Protein AF-A0A8R2B497-F1 (afdb_monomer)

InterPro domains:
  IPR029428 Mapk-regulated corepressor-interacting protein [PF14799] (24-99)

Structure (mmCIF, N/CA/C/O backbone):
data_AF-A0A8R2B497-F1
#
_entry.id   AF-A0A8R2B497-F1
#
loop_
_atom_site.group_PDB
_atom_site.id
_atom_site.type_symbol
_atom_site.label_atom_id
_atom_site.label_alt_id
_atom_site.label_comp_id
_atom_site.label_asym_id
_atom_site.label_entity_id
_atom_site.label_seq_id
_atom_site.pdbx_PDB_ins_code
_atom_site.Cartn_x
_atom_site.Cartn_y
_atom_site.Cartn_z
_atom_site.occupancy
_atom_site.B_iso_or_equiv
_atom_site.auth_seq_id
_atom_site.auth_comp_id
_atom_site.auth_asym_id
_atom_site.auth_atom_id
_atom_site.pdbx_PDB_model_num
ATOM 1 N N . MET A 1 1 ? -31.591 79.347 8.810 1.00 40.38 1 MET A N 1
ATOM 2 C CA . MET A 1 1 ? -30.737 78.476 9.648 1.00 40.38 1 MET A CA 1
ATOM 3 C C . MET A 1 1 ? -30.425 77.212 8.855 1.00 40.38 1 MET A C 1
ATOM 5 O O . MET A 1 1 ? -31.343 76.697 8.238 1.00 40.38 1 MET A O 1
ATOM 9 N N . GLY A 1 2 ? -29.170 76.751 8.834 1.00 43.50 2 GLY A N 1
ATOM 10 C CA . GLY A 1 2 ? -28.745 75.519 8.143 1.00 43.50 2 GLY A CA 1
ATOM 11 C C . GLY A 1 2 ? -27.600 75.757 7.152 1.00 43.50 2 GLY A C 1
ATOM 12 O O . GLY A 1 2 ? -27.689 76.635 6.305 1.00 43.50 2 GLY A O 1
ATOM 13 N N . ARG A 1 3 ? -26.487 75.041 7.329 1.00 45.22 3 ARG A N 1
ATOM 14 C CA . ARG A 1 3 ? -25.137 75.341 6.820 1.00 45.22 3 ARG A CA 1
ATOM 15 C C . ARG A 1 3 ? -24.878 74.763 5.414 1.00 45.22 3 ARG A C 1
ATOM 17 O O . ARG A 1 3 ? -25.358 73.683 5.096 1.00 45.22 3 ARG A O 1
ATOM 24 N N . ARG A 1 4 ? -24.066 75.479 4.618 1.00 39.94 4 ARG A N 1
ATOM 25 C CA . ARG A 1 4 ? -23.381 75.016 3.385 1.00 39.94 4 ARG A CA 1
ATOM 26 C C . ARG A 1 4 ? -22.438 73.835 3.724 1.00 39.94 4 ARG A C 1
ATOM 28 O O . ARG A 1 4 ? -22.033 73.719 4.875 1.00 39.94 4 ARG A O 1
ATOM 35 N N . LEU A 1 5 ? -22.058 72.953 2.795 1.00 46.03 5 LEU A N 1
ATOM 36 C CA . LEU A 1 5 ? -20.883 73.155 1.935 1.00 46.03 5 LEU A CA 1
ATOM 37 C C . LEU A 1 5 ? -20.845 72.176 0.748 1.00 46.03 5 LEU A C 1
ATOM 39 O O . LEU A 1 5 ? -21.126 70.988 0.859 1.00 46.03 5 LEU A O 1
ATOM 43 N N . THR A 1 6 ? -20.455 72.757 -0.379 1.00 48.66 6 THR A N 1
ATOM 44 C CA . THR A 1 6 ? -20.119 72.196 -1.685 1.00 48.66 6 THR A CA 1
ATOM 45 C C . THR A 1 6 ? -18.945 71.221 -1.607 1.00 48.66 6 THR A C 1
ATOM 47 O O . THR A 1 6 ? -17.888 71.586 -1.094 1.00 48.66 6 THR A O 1
ATOM 50 N N . GLY A 1 7 ? -19.089 70.020 -2.164 1.00 50.56 7 GLY A N 1
ATOM 51 C CA . GLY A 1 7 ? -17.954 69.141 -2.448 1.00 50.56 7 GLY A CA 1
ATOM 52 C C . GLY A 1 7 ? -17.365 69.435 -3.831 1.00 50.56 7 GLY A C 1
ATOM 53 O O . GLY A 1 7 ? -18.125 69.764 -4.745 1.00 50.56 7 GLY A O 1
ATOM 54 N N . PRO A 1 8 ? -16.049 69.272 -4.029 1.00 49.19 8 PRO A N 1
ATOM 55 C CA . PRO A 1 8 ? -15.496 69.048 -5.349 1.00 49.19 8 PRO A CA 1
ATOM 56 C C . PRO A 1 8 ? -14.983 67.613 -5.490 1.00 49.19 8 PRO A C 1
ATOM 58 O O . PRO A 1 8 ? -14.174 67.113 -4.711 1.00 49.19 8 PRO A O 1
ATOM 61 N N . SER A 1 9 ? -15.482 66.980 -6.545 1.00 45.97 9 SER A N 1
ATOM 62 C CA . SER A 1 9 ? -14.926 65.799 -7.186 1.00 45.97 9 SER A CA 1
ATOM 63 C C . SER A 1 9 ? -13.659 66.168 -7.966 1.00 45.97 9 SER A C 1
ATOM 65 O O . SER A 1 9 ? -13.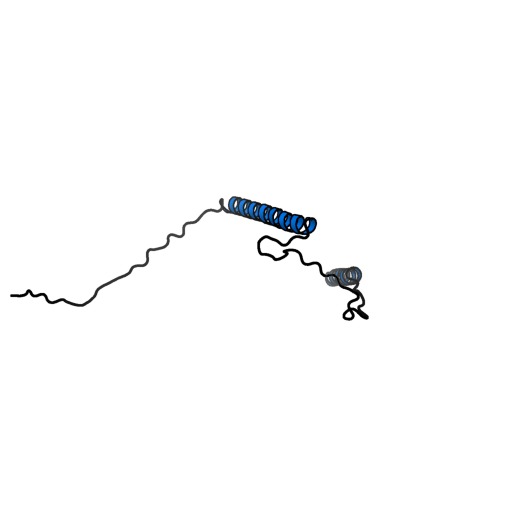659 67.178 -8.668 1.00 45.97 9 SER A O 1
ATOM 67 N N . ALA A 1 10 ? -12.637 65.309 -7.872 1.00 39.94 10 ALA A N 1
ATOM 68 C CA . ALA A 1 10 ? -11.842 64.754 -8.980 1.00 39.94 10 ALA A CA 1
ATOM 69 C C . ALA A 1 10 ? -10.317 64.751 -8.757 1.00 39.94 10 ALA A C 1
ATOM 71 O O . ALA A 1 10 ? -9.684 65.798 -8.727 1.00 39.94 10 ALA A O 1
ATOM 72 N N . ARG A 1 11 ? -9.781 63.514 -8.796 1.00 40.94 11 ARG A N 1
ATOM 73 C CA . ARG A 1 11 ? -8.447 63.060 -9.248 1.00 40.94 11 ARG A CA 1
ATOM 74 C C . ARG A 1 11 ? -7.238 63.620 -8.485 1.00 40.94 11 ARG A C 1
ATOM 76 O O . 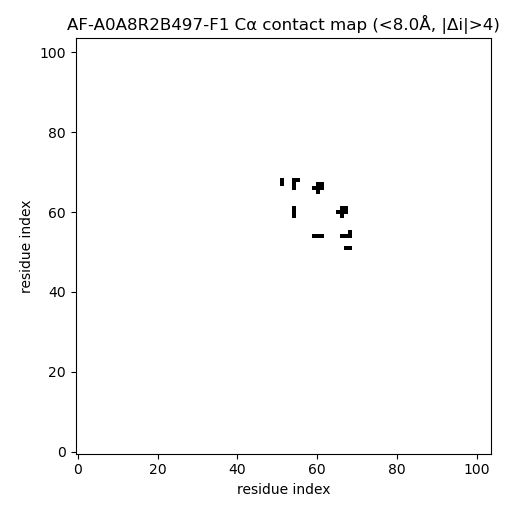ARG A 1 11 ? -7.078 64.820 -8.329 1.00 40.94 11 ARG A O 1
ATOM 83 N N . THR A 1 12 ? -6.256 62.783 -8.134 1.00 42.66 12 THR A N 1
ATOM 84 C CA . THR A 1 12 ? -5.130 62.515 -9.050 1.00 42.66 12 THR A CA 1
ATOM 85 C C . THR A 1 12 ? -4.088 61.578 -8.388 1.00 42.66 12 THR A C 1
ATOM 87 O O . THR A 1 12 ? -3.743 61.792 -7.233 1.00 42.66 12 THR A O 1
ATOM 90 N N . ARG A 1 13 ? -3.555 60.642 -9.195 1.00 42.56 13 ARG A N 1
ATOM 91 C CA . ARG A 1 13 ? -2.186 60.066 -9.205 1.00 42.56 13 ARG A CA 1
ATOM 92 C C . ARG A 1 13 ? -1.760 58.937 -8.239 1.00 42.56 13 ARG A C 1
ATOM 94 O O . ARG A 1 13 ? -1.641 59.110 -7.037 1.00 42.56 13 ARG A O 1
ATOM 101 N N . ASP A 1 14 ? -1.395 57.831 -8.897 1.00 44.62 14 ASP A N 1
ATOM 102 C CA . ASP A 1 14 ? -0.177 57.032 -8.690 1.00 44.62 14 ASP A CA 1
ATOM 103 C C . ASP A 1 14 ? -0.115 56.073 -7.491 1.00 44.62 14 ASP A C 1
ATOM 105 O O . ASP A 1 14 ? 0.603 56.281 -6.517 1.00 44.62 14 ASP A O 1
ATOM 109 N N . ALA A 1 15 ? -0.778 54.921 -7.632 1.00 51.38 15 ALA A N 1
ATOM 110 C CA . ALA A 1 15 ? -0.397 53.715 -6.901 1.00 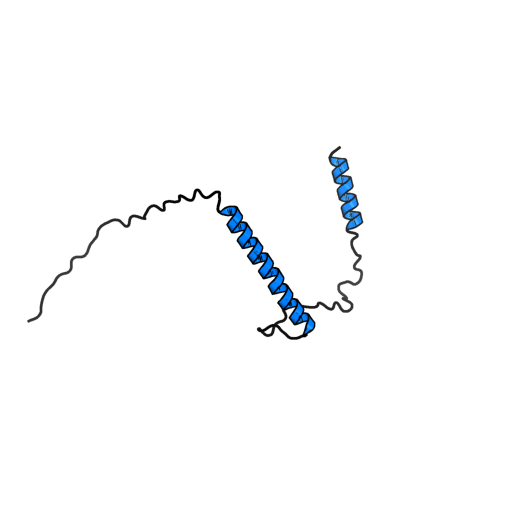51.38 15 ALA A CA 1
ATOM 111 C C . ALA A 1 15 ? 0.909 53.154 -7.499 1.00 51.38 15 ALA A C 1
ATOM 113 O O . ALA A 1 15 ? 0.894 52.480 -8.528 1.00 51.38 15 ALA A O 1
ATOM 114 N N . GLN A 1 16 ? 2.044 53.459 -6.870 1.00 56.09 16 GLN A N 1
ATOM 115 C CA . GLN A 1 16 ? 3.306 52.767 -7.136 1.00 56.09 16 GLN A CA 1
ATOM 116 C C . GLN A 1 16 ? 3.284 51.373 -6.482 1.00 56.09 16 GLN A C 1
ATOM 118 O O . GLN A 1 16 ? 3.041 51.289 -5.276 1.00 56.09 16 GLN A O 1
ATOM 123 N N . PRO A 1 17 ? 3.561 50.277 -7.210 1.00 52.69 17 P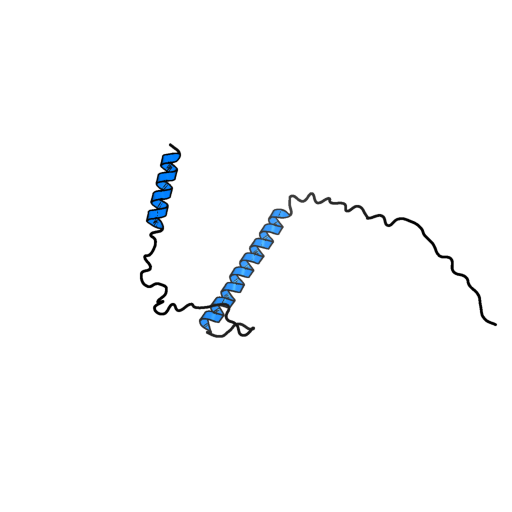RO A N 1
ATOM 124 C CA . P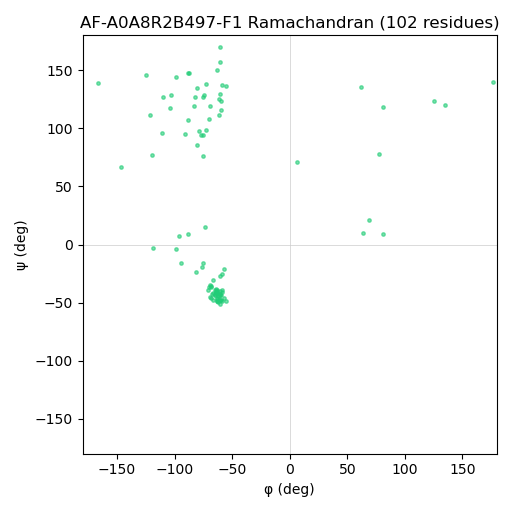RO A 1 17 ? 3.886 49.007 -6.576 1.00 52.69 17 PRO A CA 1
ATOM 125 C C . PRO A 1 17 ? 5.312 49.074 -6.006 1.00 52.69 17 PRO A C 1
ATOM 127 O O . PRO A 1 17 ? 6.255 49.453 -6.698 1.00 52.69 17 PRO A O 1
ATOM 130 N N . LEU A 1 18 ? 5.468 48.714 -4.731 1.00 55.16 18 LEU A N 1
ATOM 131 C CA . LEU A 1 18 ? 6.771 48.596 -4.071 1.00 55.16 18 LEU A CA 1
ATOM 132 C C . LEU A 1 18 ? 7.649 47.560 -4.808 1.00 55.16 18 LEU A C 1
ATOM 134 O O . LEU A 1 18 ? 7.145 46.484 -5.143 1.00 55.16 18 LEU A O 1
ATOM 138 N N . PRO A 1 19 ? 8.951 47.819 -5.036 1.00 49.78 19 PRO A N 1
ATOM 139 C CA . PRO A 1 19 ? 9.849 46.812 -5.587 1.00 49.78 19 PRO A CA 1
ATOM 140 C C . PRO A 1 19 ? 10.081 45.701 -4.555 1.00 49.78 19 PRO A C 1
ATOM 142 O O . PRO A 1 19 ? 10.603 45.942 -3.465 1.00 49.78 19 PRO A O 1
ATOM 145 N N . ILE A 1 20 ? 9.706 44.469 -4.904 1.00 50.34 20 ILE A N 1
ATOM 146 C CA . ILE A 1 20 ? 10.069 43.279 -4.133 1.00 50.34 20 ILE A CA 1
ATOM 147 C C . ILE A 1 20 ? 11.575 43.055 -4.329 1.00 50.34 20 ILE A C 1
ATOM 149 O O . ILE A 1 20 ? 12.050 42.717 -5.412 1.00 50.34 20 ILE A O 1
ATOM 153 N N . SER A 1 21 ? 12.360 43.325 -3.289 1.00 48.84 21 SER A N 1
ATOM 154 C CA . SER A 1 21 ? 13.774 42.961 -3.273 1.00 48.84 21 SER A CA 1
ATOM 155 C C . SER A 1 21 ? 13.867 41.457 -3.037 1.00 48.84 21 SER A C 1
ATOM 157 O O . SER A 1 21 ? 13.823 40.984 -1.902 1.00 48.84 21 SER A O 1
ATOM 159 N N . THR A 1 22 ? 13.956 40.680 -4.114 1.00 55.12 22 THR A N 1
ATOM 160 C CA . THR A 1 22 ? 14.359 39.276 -4.036 1.00 55.12 22 THR A CA 1
ATOM 161 C C . THR A 1 22 ? 15.880 39.221 -3.930 1.00 55.12 22 THR A C 1
ATOM 163 O O . THR A 1 22 ? 16.582 39.074 -4.924 1.00 55.12 22 THR A O 1
ATOM 166 N N . GLN A 1 23 ? 16.402 39.330 -2.709 1.00 52.34 23 GLN A N 1
ATOM 167 C CA . GLN A 1 23 ? 17.714 38.776 -2.384 1.00 52.34 23 GLN A CA 1
ATOM 168 C C . GLN A 1 23 ? 17.521 37.593 -1.438 1.00 52.34 23 GLN A C 1
ATOM 170 O O . GLN A 1 23 ? 17.420 37.761 -0.229 1.00 52.34 23 GLN A O 1
ATOM 175 N N . HIS A 1 24 ? 17.482 36.384 -1.997 1.00 44.28 24 HIS A N 1
ATOM 176 C CA . HIS A 1 24 ? 17.791 35.167 -1.251 1.00 44.28 24 HIS A CA 1
ATOM 177 C C . HIS A 1 24 ? 18.990 34.487 -1.913 1.00 44.28 24 HIS A C 1
ATOM 179 O O . HIS A 1 24 ? 18.873 33.506 -2.636 1.00 44.28 24 HIS A O 1
ATOM 185 N N . ASN A 1 25 ? 20.185 35.022 -1.665 1.00 55.22 25 ASN A N 1
ATOM 186 C CA . ASN A 1 25 ? 21.375 34.189 -1.752 1.00 55.22 25 ASN A CA 1
ATOM 187 C C . ASN A 1 25 ? 21.432 33.374 -0.453 1.00 55.22 25 ASN A C 1
ATOM 189 O O . ASN A 1 25 ? 21.794 33.892 0.601 1.00 55.22 25 ASN A O 1
ATOM 193 N N . SER A 1 26 ? 20.966 32.128 -0.486 1.00 49.62 26 SER A N 1
ATOM 194 C CA . SER A 1 26 ? 20.999 31.228 0.672 1.00 49.62 26 SER A CA 1
ATOM 195 C C . SER A 1 26 ? 21.214 29.791 0.217 1.00 49.62 26 SER A C 1
ATOM 197 O O . SER A 1 26 ? 20.366 28.928 0.392 1.00 49.62 26 SER A O 1
ATOM 199 N N . SER A 1 27 ? 22.395 29.508 -0.328 1.00 53.16 27 SER A N 1
ATOM 200 C CA . SER A 1 27 ? 22.823 28.140 -0.659 1.00 53.16 27 SER A CA 1
ATOM 201 C C . SER A 1 27 ? 23.192 27.289 0.573 1.00 53.16 27 SER A C 1
ATOM 203 O O . SER A 1 27 ? 23.817 26.249 0.423 1.00 53.16 27 SER A O 1
ATOM 205 N N . ALA A 1 28 ? 22.818 27.713 1.788 1.00 53.50 28 ALA A N 1
ATOM 206 C CA . ALA A 1 28 ? 23.094 27.011 3.049 1.00 53.50 28 ALA A CA 1
ATOM 207 C C . ALA A 1 28 ? 21.825 26.591 3.822 1.00 53.50 28 ALA A C 1
ATOM 209 O O . ALA A 1 28 ? 21.920 25.960 4.873 1.00 53.50 28 ALA A O 1
ATOM 210 N N . THR A 1 29 ? 20.627 26.941 3.339 1.00 54.53 29 THR A N 1
ATOM 211 C CA . THR A 1 29 ? 19.353 26.559 3.977 1.00 54.53 29 THR A CA 1
ATOM 212 C C . THR A 1 29 ? 18.753 25.283 3.395 1.00 54.53 29 THR A C 1
ATOM 214 O O . THR A 1 29 ? 17.894 24.687 4.038 1.00 54.53 29 THR A O 1
ATOM 217 N N . ASN A 1 30 ? 19.211 24.840 2.219 1.00 57.62 30 ASN A N 1
ATOM 218 C CA . ASN A 1 30 ? 18.591 23.725 1.507 1.00 57.62 30 ASN A CA 1
ATOM 219 C C . ASN A 1 30 ? 18.710 22.405 2.287 1.00 57.62 30 ASN A C 1
ATOM 221 O O . ASN A 1 30 ? 17.711 21.716 2.450 1.00 57.62 30 ASN A O 1
ATOM 225 N N . ASP A 1 31 ? 19.878 22.113 2.870 1.00 57.72 31 ASP A N 1
ATOM 226 C CA . ASP A 1 31 ? 20.113 20.859 3.604 1.00 57.72 31 ASP A CA 1
ATOM 227 C C . ASP A 1 31 ? 19.310 20.768 4.908 1.00 57.72 31 ASP A C 1
ATOM 229 O O . ASP A 1 31 ? 18.799 19.705 5.250 1.00 57.72 31 ASP A O 1
ATOM 233 N N . ARG A 1 32 ? 19.129 21.888 5.624 1.00 59.59 32 ARG A N 1
ATOM 234 C CA . ARG A 1 32 ? 18.276 21.932 6.829 1.00 59.59 32 ARG A CA 1
ATOM 235 C C . ARG A 1 32 ? 16.797 21.787 6.488 1.00 59.59 32 ARG A C 1
ATOM 237 O O . ARG A 1 32 ? 16.064 21.142 7.231 1.00 59.59 32 ARG A O 1
ATOM 244 N N . ASN A 1 33 ? 16.371 22.368 5.369 1.00 62.50 33 ASN A N 1
ATOM 245 C CA . ASN A 1 33 ? 14.998 22.242 4.889 1.00 62.50 33 ASN A CA 1
ATOM 246 C C . ASN A 1 33 ? 14.710 20.811 4.402 1.00 62.50 33 ASN A C 1
ATOM 248 O O . ASN A 1 33 ? 13.613 20.298 4.599 1.00 62.50 33 ASN A O 1
ATOM 252 N N . ASN A 1 34 ? 15.713 20.149 3.814 1.00 67.12 34 ASN A N 1
ATOM 253 C CA . ASN A 1 34 ? 15.637 18.752 3.394 1.00 67.12 34 ASN A CA 1
ATOM 254 C C . ASN A 1 34 ? 15.575 17.802 4.598 1.00 67.12 34 ASN A C 1
ATOM 256 O O . ASN A 1 34 ? 14.707 16.937 4.635 1.00 67.12 34 ASN A O 1
ATOM 260 N N . LEU A 1 35 ? 16.421 18.010 5.619 1.00 76.06 35 LEU A N 1
ATOM 261 C CA . LEU A 1 35 ? 16.364 17.244 6.872 1.00 76.06 35 LEU A CA 1
ATOM 262 C C . LEU A 1 35 ? 14.988 17.353 7.544 1.00 76.06 35 LEU A C 1
ATOM 264 O O . LEU A 1 35 ? 14.402 16.334 7.885 1.00 76.06 35 LEU A O 1
ATOM 268 N N . SER A 1 36 ? 14.440 18.571 7.643 1.00 80.06 36 SER A N 1
ATOM 269 C CA . SER A 1 36 ? 13.102 18.800 8.209 1.00 80.06 36 SER A CA 1
ATOM 270 C C . SER A 1 36 ? 12.009 18.071 7.426 1.00 80.06 36 SER A C 1
ATOM 272 O O . SER A 1 36 ? 11.137 17.450 8.025 1.00 80.06 36 SER A O 1
ATOM 274 N N . GLN A 1 37 ? 12.065 18.090 6.088 1.00 88.81 37 GLN A N 1
ATOM 275 C CA . GLN A 1 37 ? 11.116 17.331 5.268 1.00 88.81 37 GLN A CA 1
ATOM 276 C C . GLN A 1 37 ? 11.243 15.823 5.479 1.00 88.81 37 GLN A C 1
ATOM 278 O O . GLN A 1 37 ? 10.233 15.126 5.551 1.00 88.81 37 GLN A O 1
ATOM 283 N N . HIS A 1 38 ? 12.466 15.301 5.566 1.00 89.75 38 HIS A N 1
ATOM 284 C CA . HIS A 1 38 ? 12.675 13.882 5.827 1.00 89.75 38 HIS A CA 1
ATOM 285 C C . HIS A 1 38 ? 12.141 13.477 7.203 1.00 89.75 38 HIS A C 1
ATOM 287 O O . HIS A 1 38 ? 11.465 12.454 7.293 1.00 89.75 38 HIS A O 1
ATOM 293 N N . ASP A 1 39 ? 12.360 14.289 8.237 1.00 92.62 39 ASP A N 1
ATOM 294 C CA . ASP A 1 39 ? 11.835 14.040 9.582 1.00 92.62 39 ASP A CA 1
ATOM 295 C C . ASP A 1 39 ? 10.299 14.036 9.596 1.00 92.62 39 ASP A C 1
ATOM 297 O O . ASP A 1 39 ? 9.682 13.120 10.144 1.00 92.62 39 ASP A O 1
ATOM 301 N N . GLU A 1 40 ? 9.661 15.000 8.927 1.00 92.88 40 GLU A N 1
ATOM 302 C CA . GLU A 1 40 ? 8.202 15.041 8.773 1.00 92.88 40 GLU A CA 1
ATOM 303 C C . GLU A 1 40 ? 7.663 13.793 8.067 1.00 92.88 40 GLU A C 1
ATOM 305 O O . GLU A 1 40 ? 6.676 13.206 8.514 1.00 92.88 40 GLU A O 1
ATOM 310 N N . LEU A 1 41 ? 8.328 13.343 6.999 1.00 9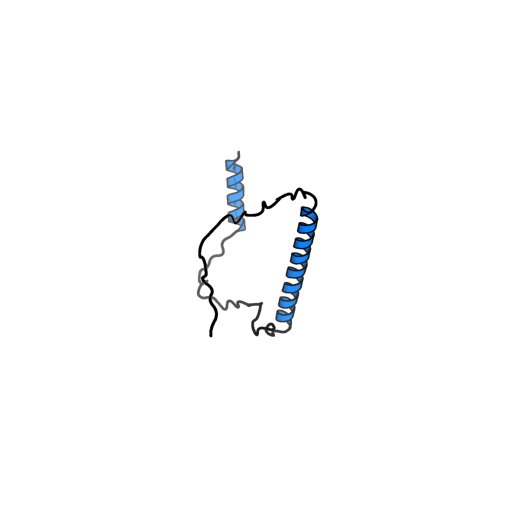4.00 41 LEU A N 1
ATOM 311 C CA . LEU A 1 41 ? 7.954 12.125 6.281 1.00 94.00 41 LEU A CA 1
ATOM 312 C C . LEU A 1 41 ? 8.121 10.877 7.150 1.00 94.00 41 LEU A C 1
ATOM 314 O O . LEU A 1 41 ? 7.235 10.024 7.164 1.00 94.00 41 LEU A O 1
ATOM 318 N N . ILE A 1 42 ? 9.221 10.770 7.897 1.00 94.75 42 ILE A N 1
ATOM 319 C CA . ILE A 1 42 ? 9.473 9.650 8.814 1.00 94.75 42 ILE A CA 1
ATOM 320 C C . ILE A 1 42 ? 8.375 9.593 9.878 1.00 94.75 42 ILE A C 1
ATOM 322 O O . ILE A 1 42 ? 7.781 8.534 10.103 1.00 94.75 42 ILE A O 1
ATOM 326 N N . HIS A 1 43 ? 8.059 10.733 10.494 1.00 95.88 43 HIS A N 1
ATOM 327 C CA . HIS A 1 43 ? 6.993 10.827 11.484 1.00 95.88 43 HIS A CA 1
ATOM 328 C C . HIS A 1 43 ? 5.620 10.518 10.890 1.00 95.88 43 HIS A C 1
ATOM 330 O O . HIS A 1 43 ? 4.842 9.790 11.507 1.00 95.88 43 HIS A O 1
ATOM 336 N N . PHE A 1 44 ? 5.328 11.018 9.690 1.00 95.06 44 PHE A N 1
ATOM 337 C CA . PHE A 1 44 ? 4.071 10.751 9.003 1.00 95.06 44 PHE A CA 1
ATOM 338 C C . PHE A 1 44 ? 3.904 9.265 8.683 1.00 95.06 44 PHE A C 1
ATOM 340 O O . PHE A 1 44 ? 2.859 8.693 8.995 1.00 95.06 44 PHE A O 1
ATOM 347 N N . VAL A 1 45 ? 4.923 8.622 8.104 1.00 95.62 45 VAL A N 1
ATOM 348 C CA . VAL A 1 45 ? 4.886 7.194 7.759 1.00 95.62 45 VAL A CA 1
ATOM 349 C C . VAL A 1 45 ? 4.739 6.347 9.019 1.00 95.62 45 VAL A C 1
ATOM 351 O O . VAL A 1 45 ? 3.854 5.494 9.081 1.00 95.62 45 VAL A O 1
ATOM 354 N N . GLY A 1 46 ? 5.552 6.609 10.047 1.00 95.75 46 GLY A N 1
ATOM 355 C CA . GLY A 1 46 ? 5.488 5.876 11.311 1.00 95.75 46 GLY A CA 1
ATOM 356 C C . GLY A 1 46 ? 4.150 6.056 12.032 1.00 95.75 46 GLY A C 1
ATOM 357 O O . GLY A 1 46 ? 3.535 5.078 12.457 1.00 95.75 46 GLY A O 1
ATOM 358 N N . GLY A 1 47 ? 3.659 7.294 12.119 1.00 94.38 47 GLY A N 1
ATOM 359 C CA . GLY A 1 47 ? 2.367 7.610 12.727 1.00 94.38 47 GLY A CA 1
ATOM 360 C C . GLY A 1 47 ? 1.196 6.972 11.980 1.00 94.38 47 GLY A C 1
ATOM 361 O O . GLY A 1 47 ? 0.356 6.321 12.601 1.00 94.38 47 GLY A O 1
ATOM 362 N N . SER A 1 48 ? 1.174 7.085 10.650 1.00 92.00 48 SER A N 1
ATOM 363 C CA . SER A 1 48 ? 0.127 6.490 9.806 1.00 92.00 48 SER A CA 1
ATOM 364 C C . SER A 1 48 ? 0.119 4.967 9.907 1.00 92.00 48 SER A C 1
ATOM 366 O O . SER A 1 48 ? -0.947 4.363 10.030 1.00 92.00 48 SER A O 1
ATOM 368 N N . TRP A 1 49 ? 1.297 4.334 9.926 1.00 92.94 49 TRP A N 1
ATOM 369 C CA . TRP A 1 49 ? 1.396 2.886 10.091 1.00 92.94 49 TRP A CA 1
ATOM 370 C C . TRP A 1 49 ? 0.892 2.422 11.457 1.00 92.94 49 TRP A C 1
ATOM 372 O O . TRP A 1 49 ? 0.198 1.414 11.542 1.00 92.94 49 TRP A O 1
ATOM 382 N N . ASN A 1 50 ? 1.180 3.167 12.527 1.00 92.50 50 ASN A N 1
ATOM 383 C CA . ASN A 1 50 ? 0.694 2.821 13.859 1.00 92.50 50 ASN A CA 1
ATOM 384 C C . ASN A 1 50 ? -0.842 2.890 13.955 1.00 92.50 50 ASN A C 1
ATOM 386 O O . ASN A 1 50 ? -1.449 2.019 14.573 1.00 92.50 50 ASN A O 1
ATOM 390 N N . VAL A 1 51 ? -1.476 3.875 13.305 1.00 90.56 51 VAL A N 1
ATOM 391 C CA . VAL A 1 51 ? -2.947 3.962 13.210 1.00 90.56 51 VAL A CA 1
ATOM 392 C C . VAL A 1 51 ? -3.518 2.735 12.499 1.00 90.56 51 VAL A C 1
ATOM 394 O O . VAL A 1 51 ? -4.385 2.058 13.046 1.00 90.56 51 VAL A O 1
ATOM 397 N N . ILE A 1 52 ? -2.982 2.415 11.320 1.00 88.81 52 ILE A N 1
ATOM 398 C CA . ILE A 1 52 ? -3.347 1.228 10.535 1.00 88.81 52 ILE A CA 1
ATOM 399 C C . ILE A 1 52 ? -3.181 -0.043 11.381 1.00 88.81 52 ILE A C 1
ATOM 401 O O . ILE A 1 52 ? -4.092 -0.856 11.487 1.00 88.81 52 ILE A O 1
ATOM 405 N N . PHE A 1 53 ? -2.044 -0.210 12.049 1.00 89.56 53 PHE A N 1
ATOM 406 C CA . PHE A 1 53 ? -1.761 -1.399 12.848 1.00 89.56 53 PHE A CA 1
ATOM 407 C C . PHE A 1 53 ? -2.714 -1.565 14.041 1.00 89.56 53 PHE A C 1
ATOM 409 O O . PHE A 1 53 ? -3.157 -2.678 14.324 1.00 89.56 53 PHE A O 1
ATOM 416 N N . GLN A 1 54 ? -3.071 -0.476 14.726 1.00 88.56 54 GLN A N 1
ATOM 417 C CA . GLN A 1 54 ? -4.064 -0.513 15.804 1.00 88.56 54 GLN A CA 1
ATOM 418 C C . GLN A 1 54 ? -5.461 -0.856 15.286 1.00 88.56 54 GLN A C 1
ATOM 420 O O . GLN A 1 54 ? -6.172 -1.650 15.903 1.00 88.56 54 GLN A O 1
ATOM 425 N N . GLU A 1 55 ? -5.846 -0.288 14.147 1.00 88.38 55 GLU A N 1
ATOM 426 C CA . GLU A 1 55 ? -7.106 -0.593 13.472 1.00 88.38 55 GLU A CA 1
ATOM 427 C C . GLU A 1 55 ? -7.178 -2.080 13.087 1.00 88.38 55 GLU A C 1
ATOM 429 O O . GLU A 1 55 ? -8.172 -2.748 13.368 1.00 88.38 55 GLU A O 1
ATOM 434 N N . TYR A 1 56 ? -6.078 -2.634 12.562 1.00 85.44 56 TYR A N 1
ATOM 435 C CA . TYR A 1 56 ? -5.950 -4.060 12.262 1.00 85.44 56 TYR A CA 1
ATOM 436 C C . TYR A 1 56 ? -6.126 -4.946 13.501 1.00 85.44 56 TYR A C 1
ATOM 438 O O . TYR A 1 56 ? -6.871 -5.922 13.454 1.00 85.44 56 TYR A O 1
ATOM 446 N N . GLN A 1 57 ? -5.457 -4.621 14.613 1.00 86.94 57 GLN A N 1
ATOM 447 C CA . GLN A 1 57 ? -5.530 -5.437 15.830 1.00 86.94 57 GLN A CA 1
ATOM 448 C C . GLN A 1 57 ? -6.884 -5.356 16.535 1.00 86.94 57 GLN A C 1
ATOM 450 O O . GLN A 1 57 ? -7.354 -6.348 17.087 1.00 86.94 57 GLN A O 1
ATOM 455 N N . SER A 1 58 ? -7.482 -4.167 16.569 1.00 84.19 58 SER A N 1
ATOM 456 C CA . SER A 1 58 ? -8.746 -3.942 17.272 1.00 84.19 58 SER A CA 1
ATOM 457 C C . SER A 1 58 ? -9.963 -4.378 16.458 1.00 84.19 58 SER A C 1
ATOM 459 O O . SER A 1 58 ? -11.007 -4.652 17.044 1.00 84.19 58 SER A O 1
ATOM 461 N N . GLY A 1 59 ? -9.854 -4.430 15.124 1.00 76.88 59 GLY A N 1
ATOM 462 C CA . GLY A 1 59 ? -10.996 -4.640 14.230 1.00 76.88 59 GLY A CA 1
ATOM 463 C C . GLY A 1 59 ? -12.026 -3.503 14.286 1.00 76.88 59 GLY A C 1
ATOM 464 O O . GLY A 1 59 ? -13.125 -3.633 13.749 1.00 76.88 59 GLY A O 1
ATOM 465 N N . CYS A 1 60 ? -11.689 -2.392 14.948 1.00 69.94 60 CYS A N 1
ATOM 466 C CA . CYS A 1 60 ? -12.557 -1.243 15.166 1.00 69.94 60 CYS A CA 1
ATOM 467 C C . CYS A 1 60 ? -12.243 -0.146 14.148 1.00 69.94 60 CYS A C 1
ATOM 469 O O . CYS A 1 60 ? -11.087 0.070 13.803 1.00 69.94 60 CYS A O 1
ATOM 471 N N . GLN A 1 61 ? -13.266 0.575 13.691 1.00 72.19 61 GLN A N 1
ATOM 472 C CA . GLN A 1 61 ? -13.101 1.694 12.759 1.00 72.19 61 GLN A CA 1
ATOM 473 C C . GLN A 1 61 ? -12.275 2.833 13.376 1.00 72.19 61 GLN A C 1
ATOM 475 O O . GLN A 1 61 ? -12.344 3.079 14.582 1.00 72.19 61 GLN A O 1
ATOM 480 N N . GLY A 1 62 ? -11.549 3.576 12.533 1.00 68.25 62 GLY A N 1
ATOM 481 C CA . GLY A 1 62 ? -10.898 4.824 12.935 1.00 68.25 62 GLY A CA 1
ATOM 482 C C . GLY A 1 62 ? -11.908 5.876 13.416 1.00 68.25 62 GLY A C 1
ATOM 483 O O . GLY A 1 62 ? -13.116 5.728 13.231 1.00 68.25 62 GLY A O 1
ATOM 484 N N . SER A 1 63 ? -11.433 6.980 14.007 1.00 68.44 63 SER A N 1
ATOM 485 C CA . SER A 1 63 ? -12.292 7.959 14.710 1.00 68.44 63 SER A CA 1
ATOM 486 C C . SER A 1 63 ? -13.423 8.579 13.871 1.00 68.44 63 SER A C 1
ATOM 488 O O . SER A 1 63 ? -14.410 9.046 14.430 1.00 68.44 63 SER A O 1
ATOM 490 N N . ASN A 1 64 ? -13.312 8.549 12.540 1.00 73.06 64 ASN A N 1
ATOM 491 C CA . ASN A 1 64 ? -14.340 9.009 11.600 1.00 73.06 64 ASN A CA 1
ATOM 492 C C . ASN A 1 64 ? -15.372 7.927 11.214 1.00 73.06 64 ASN A C 1
ATOM 494 O O . ASN A 1 64 ? -16.142 8.127 10.274 1.00 73.06 64 ASN A O 1
ATOM 498 N N . GLY A 1 65 ? -15.372 6.765 11.875 1.00 70.31 65 GLY A N 1
ATOM 499 C CA . GLY A 1 65 ? -16.255 5.640 11.540 1.00 70.31 65 GLY A CA 1
ATOM 500 C C . GLY A 1 65 ? -15.915 4.978 10.200 1.00 70.31 65 GLY A C 1
ATOM 501 O O . GLY A 1 65 ? -16.761 4.339 9.580 1.00 70.31 65 GLY A O 1
ATOM 502 N N . ARG A 1 66 ? -14.683 5.160 9.711 1.00 74.38 66 ARG A N 1
ATOM 503 C CA . ARG A 1 66 ? -14.161 4.513 8.501 1.00 74.38 66 ARG A CA 1
ATOM 504 C C . ARG A 1 66 ? -12.871 3.778 8.825 1.00 74.38 66 ARG A C 1
ATOM 506 O O . ARG A 1 66 ? -12.090 4.240 9.653 1.00 74.38 66 ARG A O 1
ATOM 513 N N . PHE A 1 67 ? -12.672 2.653 8.152 1.00 78.94 67 PHE A N 1
ATOM 514 C CA . PHE A 1 67 ? -11.412 1.927 8.172 1.00 78.94 67 PHE A CA 1
ATOM 515 C C . PHE A 1 67 ? -10.415 2.588 7.205 1.00 78.94 67 PHE A C 1
ATOM 517 O O . PHE A 1 67 ? -10.785 2.938 6.082 1.00 78.94 67 PHE A O 1
ATOM 524 N N . HIS A 1 68 ? -9.168 2.770 7.638 1.00 83.12 68 HIS A N 1
ATOM 525 C CA . HIS A 1 68 ? -8.026 3.044 6.763 1.00 83.12 68 HIS A CA 1
ATOM 526 C C . HIS A 1 68 ? -7.558 1.772 6.051 1.00 83.12 68 HIS A C 1
ATOM 528 O O . HIS A 1 68 ? -6.875 1.859 5.030 1.00 83.12 68 HIS A O 1
ATOM 534 N N . ILE A 1 69 ? -7.923 0.598 6.574 1.00 79.56 69 ILE A N 1
ATOM 535 C CA . ILE A 1 69 ? -7.605 -0.694 5.980 1.00 79.56 69 ILE A CA 1
ATOM 536 C C . ILE A 1 69 ? -8.832 -1.272 5.285 1.00 79.56 69 ILE A C 1
ATOM 538 O O . ILE A 1 69 ? -9.895 -1.422 5.881 1.00 79.56 69 ILE A O 1
ATOM 542 N N . GLN A 1 70 ? -8.667 -1.674 4.028 1.00 80.31 70 GLN A N 1
ATOM 543 C CA . GLN A 1 70 ? -9.681 -2.430 3.309 1.00 80.31 70 GLN A CA 1
ATOM 544 C C . GLN A 1 70 ? -9.098 -3.765 2.859 1.00 80.31 70 GLN A C 1
ATOM 546 O O . GLN A 1 70 ? -8.219 -3.817 2.002 1.00 80.31 70 GLN A O 1
ATOM 551 N N . PHE A 1 71 ? -9.592 -4.848 3.456 1.00 74.44 71 PHE A N 1
ATOM 552 C CA . PHE A 1 71 ? -9.248 -6.201 3.042 1.00 74.44 71 PHE A CA 1
ATOM 553 C C . PHE A 1 71 ? -10.126 -6.594 1.862 1.00 74.44 71 PHE A C 1
ATOM 555 O O . PHE A 1 71 ? -11.353 -6.613 1.965 1.00 74.44 71 PHE A O 1
ATOM 562 N N . TYR A 1 72 ? -9.491 -6.880 0.730 1.00 76.69 72 TYR A N 1
ATOM 563 C CA . TYR A 1 72 ? -10.169 -7.500 -0.393 1.00 76.69 72 TYR A CA 1
ATOM 564 C C . TYR A 1 72 ? -10.087 -9.013 -0.220 1.00 76.69 72 TYR A C 1
ATOM 566 O O . TYR A 1 72 ? -9.019 -9.604 -0.367 1.00 76.69 72 TYR A O 1
ATOM 574 N N . GLU A 1 73 ? -11.208 -9.631 0.135 1.00 69.56 73 GLU A N 1
ATOM 575 C CA . GLU A 1 73 ? -11.332 -11.083 0.130 1.00 69.56 73 GLU A CA 1
ATOM 576 C C . GLU A 1 73 ? -11.854 -11.497 -1.247 1.00 69.56 73 GLU A C 1
ATOM 578 O O . GLU A 1 73 ? -13.051 -11.430 -1.532 1.00 69.56 73 GLU A O 1
ATOM 583 N N . GLU A 1 74 ? -10.935 -11.859 -2.145 1.00 66.69 74 GLU A N 1
ATOM 584 C CA . GLU A 1 74 ? -11.290 -12.363 -3.470 1.00 66.69 74 GLU A CA 1
ATOM 585 C C . GLU A 1 74 ? -11.794 -13.807 -3.347 1.00 66.69 74 GLU A C 1
ATOM 587 O O . GLU A 1 74 ? -11.086 -14.772 -3.630 1.00 66.69 74 GLU A O 1
ATOM 592 N N . GLY A 1 75 ? -13.031 -13.978 -2.883 1.00 67.81 75 GLY A N 1
ATOM 593 C CA . GLY A 1 75 ? -13.724 -15.256 -3.001 1.00 67.81 75 GLY A CA 1
ATOM 594 C C . GLY A 1 75 ? -13.851 -15.618 -4.481 1.00 67.81 75 GLY A C 1
ATOM 595 O O . GLY A 1 75 ? -14.371 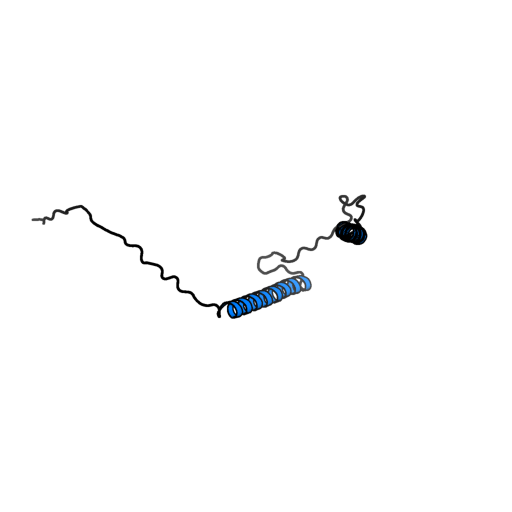-14.808 -5.240 1.00 67.81 75 GLY A O 1
ATOM 596 N N . ASN A 1 76 ? -13.346 -16.798 -4.873 1.00 62.28 76 ASN A N 1
ATOM 597 C CA . ASN A 1 76 ? -13.375 -17.415 -6.212 1.00 62.28 76 ASN A CA 1
ATOM 598 C C . ASN A 1 76 ? -13.939 -16.511 -7.323 1.00 62.28 76 ASN A C 1
ATOM 600 O O . ASN A 1 76 ? -15.048 -16.721 -7.818 1.00 62.28 76 ASN A O 1
ATOM 604 N N . SER A 1 77 ? -13.164 -15.491 -7.689 1.00 64.25 77 SER A N 1
ATOM 605 C CA . SER A 1 77 ? -13.548 -14.465 -8.654 1.00 64.25 77 SER A CA 1
ATOM 606 C C . SER A 1 77 ? -13.813 -15.106 -10.011 1.00 64.25 77 SER A C 1
ATOM 608 O O . SER A 1 77 ? -12.899 -15.598 -10.676 1.00 64.25 77 SER A O 1
ATOM 610 N N . GLU A 1 78 ? -15.079 -15.116 -10.444 1.00 72.75 78 GLU A N 1
ATOM 611 C CA . GLU A 1 78 ? -15.442 -15.602 -11.781 1.00 72.75 78 GLU A CA 1
ATOM 612 C C . GLU A 1 78 ? -14.728 -14.809 -12.883 1.00 72.75 78 GLU A C 1
ATOM 614 O O . GLU A 1 78 ? -14.454 -15.342 -13.956 1.00 72.75 78 GLU A O 1
ATOM 619 N N . THR A 1 79 ? -14.361 -13.565 -12.579 1.00 73.12 79 THR A N 1
ATOM 620 C CA . THR A 1 79 ? -13.568 -12.651 -13.406 1.00 73.12 79 THR A CA 1
ATOM 621 C C . THR A 1 79 ? -12.169 -13.173 -13.731 1.00 73.12 79 THR A C 1
ATOM 623 O O . THR A 1 79 ? -11.626 -12.828 -14.777 1.00 73.12 79 THR A O 1
ATOM 626 N N . LEU A 1 80 ? -11.590 -14.023 -12.877 1.00 73.00 80 LEU A N 1
ATOM 627 C CA . LEU A 1 80 ? -10.280 -14.642 -13.100 1.00 73.00 80 LEU A CA 1
ATOM 628 C C . LEU A 1 80 ? -10.377 -16.046 -13.720 1.00 73.00 80 LEU A C 1
ATOM 630 O O . LEU A 1 80 ? -9.357 -16.727 -13.859 1.00 73.00 80 LEU A O 1
ATOM 634 N N . LYS A 1 81 ? -11.572 -16.507 -14.129 1.00 81.38 81 LYS A N 1
ATOM 635 C CA . LYS A 1 81 ? -11.712 -17.798 -14.823 1.00 81.38 81 LYS A CA 1
ATOM 636 C C . LYS A 1 81 ? -10.887 -17.788 -16.111 1.00 81.38 81 LYS A C 1
ATOM 638 O O . LYS A 1 81 ? -11.161 -17.038 -17.042 1.00 81.38 81 LYS A O 1
ATOM 643 N N . GLY A 1 82 ? -9.874 -18.653 -16.162 1.00 81.69 82 GLY A N 1
ATOM 644 C CA . GLY A 1 82 ? -8.959 -18.751 -17.301 1.00 81.69 82 GLY A CA 1
ATOM 645 C C . GLY A 1 82 ? -7.840 -17.707 -17.312 1.00 81.69 82 GLY A C 1
ATOM 646 O O . GLY A 1 82 ? -7.107 -17.631 -18.299 1.00 81.69 82 GLY A O 1
ATOM 647 N N . PHE A 1 83 ? -7.667 -16.929 -16.237 1.00 86.56 83 PHE A N 1
ATOM 648 C CA . PHE A 1 83 ? -6.496 -16.073 -16.090 1.00 86.56 83 PHE A CA 1
ATOM 649 C C . PHE A 1 83 ? -5.228 -16.932 -16.069 1.00 86.56 83 PHE A C 1
ATOM 651 O O . PHE A 1 83 ? -5.083 -17.850 -15.260 1.00 86.56 83 PHE A O 1
ATOM 658 N N . LYS A 1 84 ? -4.295 -16.619 -16.968 1.00 85.69 84 LYS A N 1
ATOM 659 C CA . LYS A 1 84 ? -2.962 -17.211 -16.985 1.00 85.69 84 LYS A CA 1
ATOM 660 C C . LYS A 1 84 ? -1.981 -16.181 -16.425 1.00 85.69 84 LYS A C 1
ATOM 662 O O . LYS A 1 84 ? -1.825 -15.132 -17.053 1.00 85.69 84 LYS A O 1
ATOM 667 N N . PRO A 1 85 ? -1.304 -16.466 -15.299 1.00 84.50 85 PRO A N 1
ATOM 668 C CA . PRO A 1 85 ? -0.292 -15.571 -14.764 1.00 84.50 85 PRO A CA 1
ATOM 669 C C . PRO A 1 85 ? 0.779 -15.276 -15.812 1.00 84.50 85 PRO A C 1
ATOM 671 O O . PRO A 1 85 ? 1.237 -16.170 -16.531 1.00 84.50 85 PRO A O 1
ATOM 674 N N . PHE A 1 86 ? 1.162 -14.008 -15.905 1.00 89.69 86 PHE A N 1
ATOM 675 C CA . PHE A 1 86 ? 2.273 -13.587 -16.736 1.00 89.69 86 PHE A CA 1
ATOM 676 C C . PHE A 1 86 ? 3.581 -13.809 -15.984 1.00 89.69 86 PHE A C 1
ATOM 678 O O . PHE A 1 86 ? 3.747 -13.328 -14.863 1.00 89.69 86 PHE A O 1
ATOM 685 N N . ASP A 1 87 ? 4.511 -14.519 -16.615 1.00 91.31 87 ASP A N 1
ATOM 686 C CA . ASP A 1 87 ? 5.847 -14.705 -16.069 1.00 91.31 87 ASP A CA 1
ATOM 687 C C . ASP A 1 87 ? 6.673 -13.428 -16.278 1.00 91.31 87 ASP A C 1
ATOM 689 O O . ASP A 1 87 ? 7.264 -13.185 -17.337 1.00 91.31 87 ASP A O 1
ATOM 693 N N . LEU A 1 88 ? 6.658 -12.586 -15.246 1.00 93.50 88 LEU A N 1
ATOM 694 C CA . LEU A 1 88 ? 7.415 -11.341 -15.198 1.00 93.50 88 LEU A CA 1
ATOM 695 C C . LEU A 1 88 ? 8.918 -11.588 -15.358 1.00 93.50 88 LEU A C 1
ATOM 697 O O . LEU A 1 88 ? 9.579 -10.831 -16.068 1.00 93.50 88 LEU A O 1
ATOM 701 N N . GLU A 1 89 ? 9.457 -12.631 -14.730 1.00 91.56 89 GLU A N 1
ATOM 702 C CA . GLU A 1 89 ? 10.892 -12.915 -14.728 1.00 91.56 89 GLU A CA 1
ATOM 703 C C . GLU A 1 89 ? 11.372 -13.293 -16.131 1.00 91.56 89 GLU A C 1
ATOM 705 O O . GLU A 1 89 ? 12.322 -12.697 -16.651 1.00 91.56 89 GLU A O 1
ATOM 710 N N . ALA A 1 90 ? 10.653 -14.196 -16.801 1.00 92.19 90 ALA A N 1
ATOM 711 C CA . ALA A 1 90 ? 10.965 -14.586 -18.172 1.00 92.19 90 ALA A CA 1
ATOM 712 C C . ALA A 1 90 ? 10.897 -13.395 -19.147 1.00 92.19 90 ALA A C 1
ATOM 714 O O . ALA A 1 90 ? 11.747 -13.255 -20.037 1.00 92.19 90 ALA A O 1
ATOM 715 N N . TRP A 1 91 ? 9.910 -12.504 -18.987 1.00 93.69 91 TRP A N 1
ATOM 716 C CA . TRP A 1 91 ? 9.783 -11.322 -19.842 1.00 93.69 91 TRP A CA 1
ATOM 717 C C . TRP A 1 91 ? 10.909 -10.311 -19.625 1.00 93.69 91 TRP A C 1
ATOM 719 O O . TRP A 1 91 ? 11.511 -9.844 -20.601 1.00 93.69 91 TRP A O 1
ATOM 729 N N . TRP A 1 92 ? 11.234 -10.004 -18.365 1.00 95.62 92 TRP A N 1
ATOM 730 C CA . TRP A 1 92 ? 12.344 -9.112 -18.036 1.00 95.62 92 TRP A CA 1
ATOM 731 C C . TRP A 1 92 ? 13.682 -9.686 -18.495 1.00 95.62 92 TRP A C 1
ATOM 733 O O . TRP A 1 92 ? 14.491 -8.944 -19.057 1.00 95.62 92 TRP A O 1
ATOM 743 N N . GLY A 1 93 ? 13.896 -10.996 -18.353 1.00 95.56 93 GLY A N 1
ATOM 744 C CA . GLY A 1 93 ? 15.088 -11.677 -18.856 1.00 95.56 93 GLY A CA 1
ATOM 745 C C . GLY A 1 93 ? 15.252 -11.506 -20.368 1.00 95.56 93 GLY A C 1
ATOM 746 O O . GLY A 1 93 ? 16.304 -11.062 -20.838 1.00 95.56 93 GLY A O 1
ATOM 747 N N . LYS A 1 94 ? 14.182 -11.747 -21.140 1.00 92.62 94 LYS A N 1
ATOM 748 C CA . LYS A 1 94 ? 14.188 -11.560 -22.600 1.00 92.62 94 LYS A CA 1
ATOM 749 C C . LYS A 1 94 ? 14.488 -10.114 -22.998 1.00 92.62 94 LYS A C 1
ATOM 751 O O . LYS A 1 94 ? 15.331 -9.887 -23.865 1.00 92.62 94 LYS A O 1
ATOM 756 N N . GLN A 1 95 ? 13.818 -9.139 -22.380 1.00 92.50 95 GLN A N 1
ATOM 757 C CA . GLN A 1 95 ? 14.043 -7.721 -22.681 1.00 92.50 95 GLN A CA 1
ATOM 758 C C . GLN A 1 95 ? 15.459 -7.269 -22.334 1.00 92.50 95 GLN A C 1
ATOM 760 O O . GLN A 1 95 ? 16.081 -6.524 -23.089 1.00 92.50 95 GLN A O 1
ATOM 765 N N . THR A 1 96 ? 15.988 -7.751 -21.216 1.00 91.75 96 THR A N 1
ATOM 766 C CA . THR A 1 96 ? 17.339 -7.427 -20.764 1.00 91.75 96 THR A CA 1
ATOM 767 C C . THR A 1 96 ? 18.379 -7.913 -21.771 1.00 91.75 96 THR A C 1
ATOM 769 O O . THR A 1 96 ? 19.190 -7.119 -22.245 1.00 91.75 96 THR A O 1
ATOM 772 N N . ILE A 1 97 ? 18.297 -9.176 -22.198 1.00 92.81 97 ILE A N 1
ATOM 773 C CA . ILE A 1 97 ? 19.207 -9.742 -23.206 1.00 92.81 97 ILE A CA 1
ATOM 774 C C . ILE A 1 97 ? 19.087 -8.998 -24.544 1.00 92.81 97 ILE A C 1
ATOM 776 O O . ILE A 1 97 ? 20.103 -8.638 -25.136 1.00 92.81 97 ILE A O 1
ATOM 780 N N . GLN A 1 98 ? 17.866 -8.702 -25.000 1.00 90.62 98 GLN A N 1
ATOM 781 C CA . GLN A 1 98 ? 17.647 -7.938 -26.235 1.00 90.62 98 GLN A CA 1
ATOM 782 C C . GLN A 1 98 ? 18.295 -6.549 -26.195 1.00 90.62 98 GLN A C 1
ATOM 784 O O . GLN A 1 98 ? 18.843 -6.103 -27.202 1.00 90.62 98 GLN A O 1
ATOM 789 N N . ARG A 1 99 ? 18.252 -5.860 -25.049 1.00 92.12 99 ARG A N 1
ATOM 790 C CA . ARG A 1 99 ? 18.902 -4.551 -24.875 1.00 92.12 99 ARG A CA 1
ATOM 791 C C . ARG A 1 99 ? 20.425 -4.649 -24.902 1.00 92.12 99 ARG A C 1
ATOM 793 O O . ARG A 1 99 ? 21.066 -3.741 -25.423 1.00 92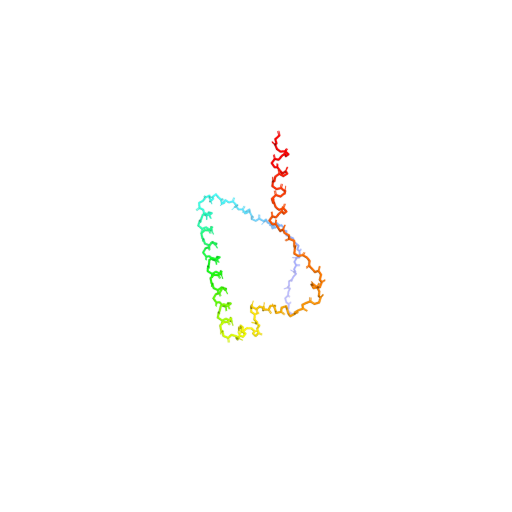.12 99 ARG A O 1
ATOM 800 N N . TYR A 1 100 ? 20.999 -5.725 -24.365 1.00 90.06 100 TYR A N 1
ATOM 801 C CA . TYR A 1 100 ? 22.441 -5.968 -24.459 1.00 90.06 100 TYR A CA 1
ATOM 802 C C . TYR A 1 100 ? 22.881 -6.255 -25.897 1.00 90.06 100 TYR A C 1
ATOM 804 O O . TYR A 1 100 ? 23.872 -5.692 -26.346 1.00 90.06 100 TYR A O 1
ATOM 812 N N . GLN A 1 101 ? 22.117 -7.056 -26.643 1.00 83.25 101 GLN A N 1
ATOM 813 C CA . GLN A 1 101 ? 22.431 -7.393 -28.037 1.00 83.25 101 GLN A CA 1
ATOM 814 C C . GLN A 1 101 ? 22.339 -6.193 -28.992 1.00 83.25 101 GLN A C 1
ATOM 816 O O . GLN A 1 101 ? 23.086 -6.136 -29.955 1.00 83.25 101 GLN A O 1
ATOM 821 N N . GLN A 1 102 ? 21.460 -5.222 -28.725 1.00 74.00 102 GLN A N 1
ATOM 822 C CA . GLN A 1 102 ? 21.341 -3.991 -29.526 1.00 74.00 102 GLN A CA 1
ATOM 823 C C . GLN A 1 102 ? 22.462 -2.973 -29.277 1.00 74.00 102 GLN A C 1
ATOM 825 O O . GLN A 1 102 ? 22.597 -2.009 -30.026 1.00 74.00 102 GLN A O 1
ATOM 830 N N . ARG A 1 103 ? 23.207 -3.133 -28.180 1.00 73.50 103 ARG A N 1
ATOM 831 C CA . ARG A 1 103 ? 24.292 -2.231 -27.770 1.00 73.50 103 ARG A CA 1
ATOM 832 C C . ARG A 1 103 ? 25.683 -2.735 -28.162 1.00 73.50 103 ARG A C 1
ATOM 834 O O . ARG A 1 103 ? 26.648 -2.023 -27.893 1.00 73.50 103 ARG A O 1
ATOM 841 N N . SER A 1 104 ? 25.777 -3.934 -28.735 1.00 59.44 104 SER A N 1
ATOM 842 C CA . SER A 1 104 ? 27.010 -4.516 -29.274 1.00 59.44 104 SER A CA 1
ATOM 843 C C . SER A 1 104 ? 27.085 -4.336 -30.782 1.00 59.44 104 SER A C 1
ATOM 845 O O . SER A 1 104 ? 28.230 -4.423 -31.273 1.00 59.44 104 SER A O 1
#

Mean predicted aligned error: 19.29 Å

Sequence (104 aa):
MGRRLTGPSARTRDAQPLPISTQHNSSATNDRNNLSQHDELIHFVGGSWNVIFQEYQSGCQGSNGRFHIQFYEEGNSETLKGFKPFDLEAWWGKQTIQRYQQRS

Radius of gyration: 33.58 Å; Cα contacts (8 Å, |Δi|>4): 15; chains: 1; bounding box: 58×97×47 Å

Solvent-accessible surface area (backbone atoms only — not comparable to full-atom values): 7117 Å² total; per-residue (Å²): 140,87,82,87,84,88,84,83,88,78,88,86,87,82,89,75,80,79,84,82,81,85,77,79,92,58,96,76,52,58,66,60,55,48,50,52,52,50,52,52,48,52,51,48,54,54,52,53,49,51,53,47,50,50,33,66,74,66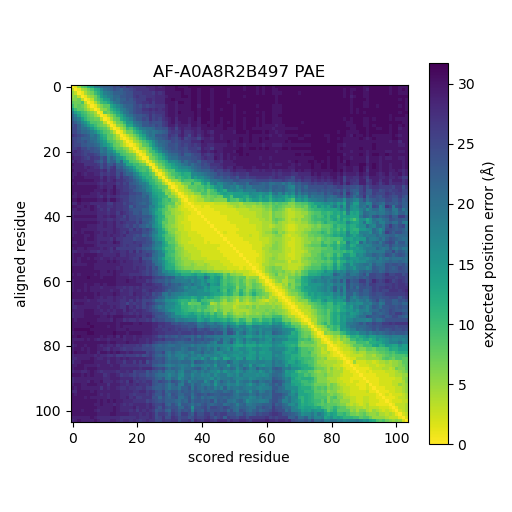,74,47,58,42,100,86,74,44,65,92,69,81,85,82,80,80,68,85,52,74,88,52,70,85,66,72,87,78,63,61,66,65,50,51,52,52,53,52,54,53,55,54,64,76,74,109

Organism: Acyrthosiphon pisum (NCBI:txid7029)

Foldseek 3Di:
DDDDDDDDDDDDDDDDDDDDPPDDPCPPCPVVVVVVVVVVVVCVVVVVVVQLVVCVVVVAADPVRHHPDDDDDPDVPPVCVVPDDDDPPVVVVVVVVVVVVVVD

Secondary structure (DSSP, 8-state):
---------------PPPP-------TTSHHHHHHHHHHHHHHHHHHHHHHHHHHHHH-PPPTTS--S-------S-GGGTTPPPP-HHHHHHHHHHHHHHTT-

pLDDT: mean 72.73, std 18.09, range [39.94, 95.88]